Protein AF-A0A847M1F1-F1 (afdb_monomer_lite)

Secondary structure (DSSP, 8-state):
-EEEE--GGGHHHHHHHHHHTTBTTB--GGG-SSTTHHHHHHTHHHHHH-GGG-EEEE-

Radius of gyration: 11.65 Å; chains: 1; bounding box: 26×24×30 Å

Foldseek 3Di:
DDKDFDDPVCLVVLLQCQQCLVPVGHHNVVVDPDSRVRCVPPPVVCCPPPRVPDMDDDD

pLDDT: mean 97.31, std 2.33, range [83.31, 98.75]

Sequence (59 aa):
M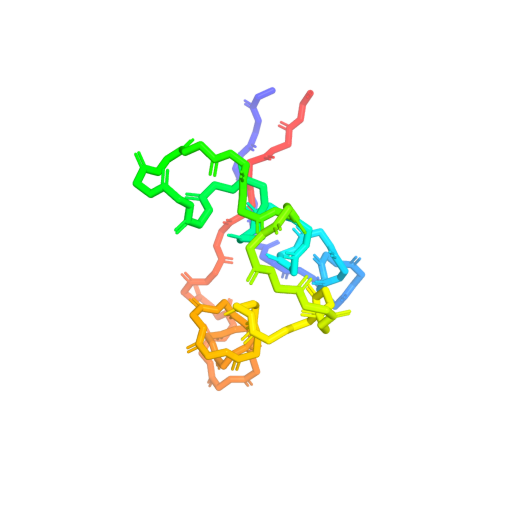DIRNYREPDLPYLYEICLKTGDNGKDAS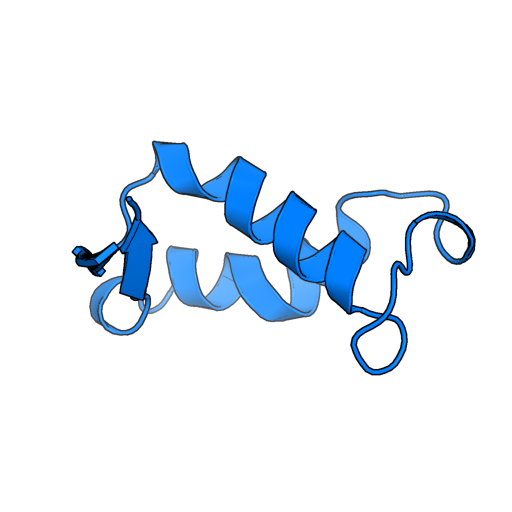PLYNDPYVLGQFYAAPYAFFEKDCVLILEG

Structure (mmCIF, N/CA/C/O backbone):
data_AF-A0A847M1F1-F1
#
_entry.id   AF-A0A847M1F1-F1
#
loop_
_atom_site.group_PDB
_atom_site.id
_atom_site.type_symbol
_atom_site.label_atom_id
_atom_site.label_alt_id
_atom_site.label_comp_id
_atom_site.label_asym_id
_atom_site.label_entity_id
_atom_site.label_seq_id
_atom_site.pdbx_PDB_ins_code
_atom_site.Cartn_x
_atom_site.Cartn_y
_atom_site.Cartn_z
_atom_site.occupancy
_atom_site.B_iso_or_equiv
_atom_site.auth_seq_id
_atom_site.auth_comp_id
_atom_site.auth_asym_id
_atom_site.auth_atom_id
_atom_site.pdbx_PDB_model_num
ATOM 1 N N . MET A 1 1 ? -2.254 14.276 11.775 1.00 89.56 1 MET A N 1
ATOM 2 C CA . MET A 1 1 ? -1.684 12.949 12.064 1.00 89.56 1 MET A CA 1
ATOM 3 C C . MET A 1 1 ? -2.668 12.219 12.960 1.00 89.56 1 MET A C 1
ATOM 5 O O . MET A 1 1 ? -2.579 12.301 14.179 1.00 89.56 1 MET A O 1
ATOM 9 N N . ASP A 1 2 ? -3.661 11.613 12.327 1.00 96.56 2 ASP A N 1
ATOM 10 C CA . ASP A 1 2 ? -4.738 10.831 12.921 1.00 96.56 2 ASP A CA 1
ATOM 11 C C . ASP A 1 2 ? -4.735 9.439 12.280 1.00 96.56 2 ASP A C 1
ATOM 13 O O . ASP A 1 2 ? -4.332 9.291 11.123 1.00 96.56 2 ASP A O 1
ATOM 17 N N . ILE A 1 3 ? -5.136 8.419 13.037 1.00 97.69 3 ILE A N 1
ATOM 18 C CA . ILE A 1 3 ? -5.259 7.049 12.534 1.00 97.69 3 ILE A CA 1
ATOM 19 C C . ILE A 1 3 ? -6.731 6.672 12.576 1.00 97.69 3 ILE A C 1
ATOM 21 O O . ILE A 1 3 ? -7.347 6.679 13.642 1.00 97.69 3 ILE A O 1
ATOM 25 N N . ARG A 1 4 ? -7.277 6.273 11.428 1.00 97.44 4 ARG A N 1
ATOM 26 C CA . ARG A 1 4 ? -8.676 5.858 11.301 1.00 97.44 4 ARG A CA 1
ATOM 27 C C . ARG A 1 4 ? -8.825 4.554 10.530 1.00 97.44 4 ARG A C 1
ATOM 29 O O . ARG A 1 4 ? -7.931 4.144 9.799 1.00 97.44 4 ARG A O 1
ATOM 36 N N . ASN A 1 5 ? -9.998 3.939 10.638 1.00 97.81 5 ASN A N 1
ATOM 37 C CA . ASN A 1 5 ? -10.348 2.793 9.804 1.00 97.81 5 ASN A CA 1
ATOM 38 C C . ASN A 1 5 ? -10.432 3.185 8.321 1.00 97.81 5 ASN A C 1
ATOM 40 O O . ASN A 1 5 ? 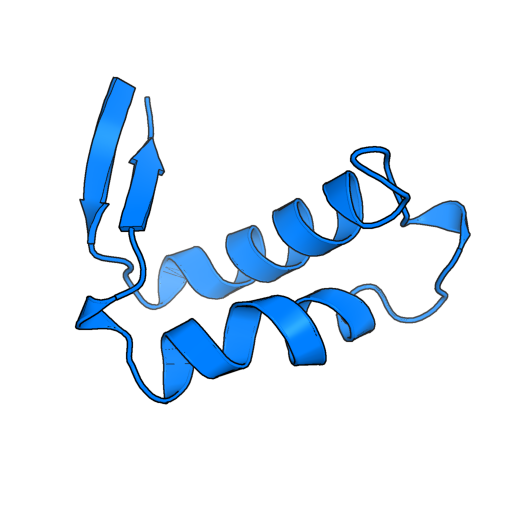-10.845 4.301 7.967 1.00 97.81 5 ASN A O 1
ATOM 44 N N . TYR A 1 6 ? -10.070 2.227 7.472 1.00 97.75 6 TYR A N 1
ATOM 45 C CA . TYR A 1 6 ? -10.264 2.265 6.030 1.00 97.75 6 TYR A CA 1
ATOM 46 C C . TYR A 1 6 ? -11.722 2.534 5.634 1.00 97.75 6 TYR A C 1
ATOM 48 O O . TYR A 1 6 ? -12.673 2.107 6.296 1.00 97.75 6 TYR A O 1
ATOM 56 N N . ARG A 1 7 ? -11.892 3.237 4.514 1.00 96.81 7 ARG A N 1
ATOM 57 C CA . ARG A 1 7 ? -13.158 3.474 3.819 1.00 96.81 7 ARG A CA 1
ATOM 58 C C . ARG A 1 7 ? -12.956 3.190 2.334 1.00 96.81 7 ARG A C 1
ATOM 60 O O . ARG A 1 7 ? -11.872 3.408 1.810 1.00 96.81 7 ARG A O 1
ATOM 67 N N . GLU A 1 8 ? -14.010 2.784 1.630 1.00 96.69 8 GLU A N 1
ATOM 68 C CA . GLU A 1 8 ? -13.933 2.449 0.195 1.00 96.69 8 GLU A CA 1
ATOM 69 C C . GLU A 1 8 ? -13.195 3.489 -0.680 1.00 96.69 8 GLU A C 1
ATOM 71 O O . GLU A 1 8 ? -12.383 3.077 -1.515 1.00 96.69 8 GLU A O 1
ATOM 76 N N . PRO A 1 9 ? -13.360 4.816 -0.472 1.00 97.44 9 PRO A N 1
ATOM 77 C CA . PRO A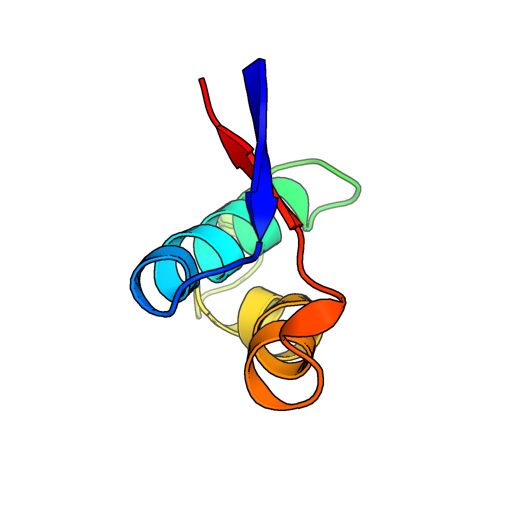 1 9 ? -12.620 5.828 -1.232 1.00 97.44 9 PRO A CA 1
ATOM 78 C C . PRO A 1 9 ? -11.100 5.810 -1.035 1.00 97.44 9 PRO A C 1
ATOM 80 O O . PRO A 1 9 ? -10.393 6.430 -1.822 1.00 97.44 9 PRO A O 1
ATOM 83 N N . ASP A 1 10 ? -10.584 5.113 -0.019 1.00 97.88 10 ASP A N 1
ATOM 84 C CA . ASP A 1 10 ? -9.147 4.993 0.213 1.00 97.88 10 ASP A CA 1
ATOM 85 C C . ASP A 1 10 ? -8.483 3.955 -0.709 1.00 97.88 10 ASP A C 1
ATOM 87 O O . ASP A 1 10 ? -7.256 3.899 -0.797 1.00 97.88 10 ASP A O 1
ATOM 91 N N . LEU A 1 11 ? -9.270 3.118 -1.404 1.00 97.94 11 LEU A N 1
ATOM 92 C CA . LEU A 1 11 ? -8.740 2.022 -2.221 1.00 97.94 11 LEU A CA 1
ATOM 93 C C . LEU A 1 11 ? -7.724 2.488 -3.278 1.00 97.94 11 LEU A C 1
ATOM 95 O O . LEU A 1 11 ? -6.662 1.873 -3.364 1.00 97.94 11 LEU A O 1
ATOM 99 N N . PRO A 1 12 ? -7.965 3.569 -4.050 1.00 98.31 12 PRO A N 1
ATOM 100 C CA . PRO A 1 12 ? -6.973 4.059 -5.004 1.00 98.31 12 PRO A CA 1
ATOM 101 C C . PRO A 1 12 ? -5.648 4.453 -4.337 1.00 98.31 12 PRO A C 1
ATOM 103 O O . PRO A 1 12 ? -4.584 4.186 -4.893 1.00 98.31 12 PRO A O 1
ATOM 106 N N . TYR A 1 13 ? -5.694 5.013 -3.123 1.00 98.06 13 TYR A N 1
ATOM 107 C CA . TYR A 1 13 ? -4.489 5.388 -2.380 1.00 98.06 13 TYR A CA 1
ATOM 108 C C . TYR A 1 13 ? -3.726 4.166 -1.862 1.00 98.06 13 TYR A C 1
ATOM 110 O O . TYR A 1 13 ? -2.500 4.181 -1.866 1.00 98.06 13 TYR A O 1
ATOM 118 N N . LEU A 1 14 ? -4.412 3.081 -1.484 1.00 98.00 14 LEU A N 1
ATOM 119 C CA . LEU A 1 14 ? -3.757 1.806 -1.159 1.00 98.00 14 LEU A CA 1
ATOM 120 C C . LEU A 1 14 ? -2.947 1.270 -2.346 1.00 98.00 14 LEU A C 1
ATOM 122 O O . LEU A 1 14 ? -1.804 0.857 -2.156 1.00 98.00 14 LEU A O 1
ATOM 126 N N . TYR A 1 15 ? -3.501 1.315 -3.564 1.00 98.56 15 TYR A N 1
ATOM 127 C CA . TYR A 1 15 ? -2.763 0.935 -4.775 1.00 98.56 15 TYR A CA 1
ATOM 128 C C . TYR A 1 15 ? -1.555 1.842 -5.011 1.00 98.56 15 TYR A C 1
ATOM 130 O O . TYR A 1 15 ? -0.446 1.347 -5.211 1.00 98.56 15 TYR A O 1
ATOM 138 N N . GLU A 1 16 ? -1.754 3.160 -4.951 1.00 98.50 16 GLU A N 1
ATOM 139 C CA . GLU A 1 16 ? -0.695 4.137 -5.200 1.00 98.50 16 GLU A CA 1
ATOM 140 C C . GLU A 1 16 ? 0.450 4.020 -4.186 1.00 98.50 16 GLU A C 1
ATOM 142 O O . GLU A 1 16 ? 1.615 3.956 -4.576 1.00 98.50 16 GLU A O 1
ATOM 147 N N . ILE A 1 17 ? 0.132 3.960 -2.890 1.00 98.38 17 ILE A N 1
ATOM 148 C CA . ILE A 1 17 ? 1.122 3.843 -1.815 1.00 98.38 17 ILE A CA 1
ATOM 149 C C . ILE A 1 17 ? 1.879 2.523 -1.946 1.00 98.38 17 ILE A C 1
ATOM 151 O O . ILE A 1 17 ? 3.108 2.516 -1.866 1.00 98.38 17 ILE A O 1
ATOM 155 N N . CYS A 1 18 ? 1.171 1.416 -2.190 1.00 98.56 18 CYS A N 1
ATOM 156 C CA . CYS A 1 18 ? 1.791 0.107 -2.374 1.00 98.56 18 CYS A CA 1
ATOM 157 C C . CYS A 1 18 ? 2.757 0.096 -3.571 1.00 98.56 18 CYS A C 1
ATOM 159 O O . CYS A 1 18 ? 3.864 -0.426 -3.454 1.00 98.56 18 CYS A O 1
ATOM 161 N N . LEU A 1 19 ? 2.400 0.737 -4.691 1.00 98.75 19 LEU A N 1
ATOM 162 C CA . LEU A 1 19 ? 3.295 0.877 -5.843 1.00 98.75 19 LEU A CA 1
ATOM 163 C C . LEU A 1 19 ? 4.513 1.758 -5.521 1.00 98.75 19 LEU A C 1
ATOM 165 O O . LEU A 1 19 ? 5.653 1.353 -5.749 1.00 98.75 19 LEU A O 1
ATOM 169 N N . LYS A 1 20 ? 4.291 2.939 -4.934 1.00 98.75 20 LYS A N 1
ATOM 170 C CA . LYS A 1 20 ? 5.347 3.919 -4.617 1.00 98.75 20 LYS A CA 1
ATOM 171 C C . LYS A 1 20 ? 6.312 3.480 -3.515 1.00 98.75 20 LYS A C 1
ATOM 173 O O . LYS A 1 20 ? 7.301 4.165 -3.266 1.00 98.75 20 LYS A O 1
ATOM 178 N N . THR A 1 21 ? 6.033 2.361 -2.856 1.00 98.62 21 THR A N 1
ATOM 179 C CA . THR A 1 21 ? 6.883 1.782 -1.806 1.00 98.62 21 THR A CA 1
ATOM 180 C C . THR A 1 21 ? 7.299 0.339 -2.110 1.00 98.62 21 THR A C 1
ATOM 182 O O . THR A 1 21 ? 7.961 -0.306 -1.295 1.00 98.62 21 THR A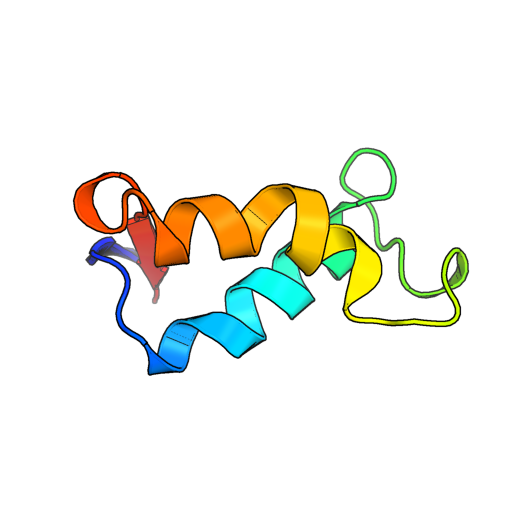 O 1
ATOM 185 N N . GLY A 1 22 ? 6.941 -0.174 -3.290 1.00 98.19 22 GLY A N 1
ATOM 186 C CA . GLY A 1 22 ? 7.086 -1.579 -3.657 1.00 98.19 22 GLY A CA 1
ATOM 187 C C . GLY A 1 22 ? 8.500 -2.038 -4.017 1.00 98.19 22 GLY A C 1
ATOM 188 O O . GLY A 1 22 ? 8.742 -3.242 -4.069 1.00 98.19 22 GLY A O 1
ATOM 189 N N . ASP A 1 23 ? 9.446 -1.123 -4.253 1.00 98.38 23 ASP A N 1
ATOM 190 C CA . ASP A 1 23 ? 10.850 -1.453 -4.531 1.00 98.38 23 ASP A CA 1
ATOM 191 C C . ASP A 1 23 ? 11.674 -1.336 -3.249 1.00 98.38 23 ASP A C 1
ATOM 193 O O . ASP A 1 23 ? 12.398 -0.364 -3.030 1.00 98.38 23 ASP A O 1
ATOM 197 N N . ASN A 1 24 ? 11.526 -2.310 -2.349 1.00 97.25 24 ASN A N 1
ATOM 198 C CA . ASN A 1 24 ? 12.216 -2.305 -1.053 1.00 97.25 24 ASN A CA 1
ATOM 199 C C . ASN A 1 24 ? 12.027 -0.972 -0.289 1.00 97.25 24 ASN A C 1
ATOM 201 O O . ASN A 1 24 ? 12.974 -0.431 0.285 1.00 97.25 24 ASN A O 1
ATOM 205 N N . GLY A 1 25 ? 10.812 -0.412 -0.329 1.00 97.50 25 GLY A N 1
ATOM 206 C CA . GLY A 1 25 ? 10.475 0.891 0.252 1.00 97.50 25 GLY A CA 1
ATOM 207 C C . GLY A 1 25 ? 10.645 2.089 -0.691 1.00 97.50 25 GLY A C 1
ATOM 208 O O . GLY A 1 25 ? 10.257 3.196 -0.325 1.00 97.50 25 GLY A O 1
ATOM 209 N N . LYS A 1 26 ? 11.202 1.896 -1.890 1.00 98.62 26 LYS A N 1
ATOM 210 C CA . LYS A 1 26 ? 11.299 2.902 -2.958 1.00 98.62 26 LYS A CA 1
ATOM 211 C C . LYS A 1 26 ? 10.162 2.753 -3.970 1.00 98.62 26 LYS A C 1
ATOM 213 O O . LYS A 1 26 ? 9.390 1.795 -3.933 1.00 98.62 26 LYS A O 1
ATOM 218 N N . ASP A 1 27 ? 10.101 3.706 -4.893 1.00 98.56 27 ASP A N 1
ATOM 219 C CA . ASP A 1 27 ? 9.102 3.744 -5.955 1.00 98.56 27 ASP A CA 1
ATOM 220 C C . ASP A 1 27 ? 9.314 2.626 -6.986 1.00 98.56 27 ASP A C 1
ATOM 222 O O . ASP A 1 27 ? 10.316 2.610 -7.703 1.00 98.56 27 ASP A O 1
ATOM 226 N N . ALA A 1 28 ? 8.347 1.709 -7.075 1.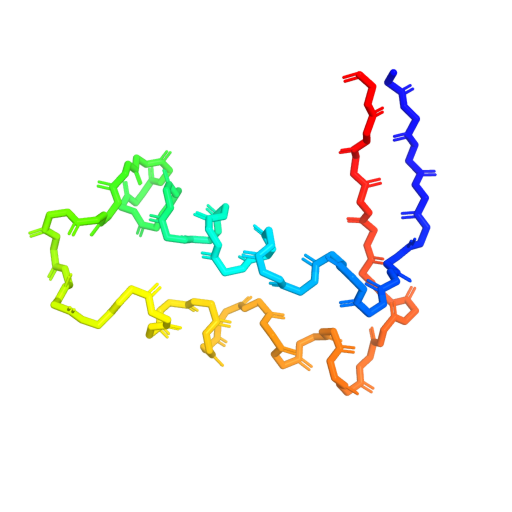00 98.56 28 ALA A N 1
ATOM 227 C CA . ALA A 1 28 ? 8.347 0.619 -8.044 1.00 98.56 28 ALA A CA 1
ATOM 228 C C . ALA A 1 28 ? 7.650 0.971 -9.366 1.00 98.56 28 ALA A C 1
ATOM 230 O O . ALA A 1 28 ? 7.605 0.122 -10.255 1.00 98.56 28 ALA A O 1
ATOM 231 N N . SER A 1 29 ? 7.126 2.190 -9.539 1.00 98.12 29 SER A N 1
ATOM 232 C CA . SER A 1 29 ? 6.474 2.620 -10.788 1.00 98.12 29 SER A CA 1
ATOM 233 C C . SER A 1 29 ? 7.317 2.359 -12.051 1.00 98.12 29 SER A C 1
ATOM 235 O O . SER A 1 29 ? 6.743 1.960 -13.060 1.00 98.12 29 SER A O 1
ATOM 237 N N . PRO A 1 30 ? 8.664 2.494 -12.043 1.00 98.19 30 PRO A N 1
ATOM 238 C CA . PRO A 1 30 ? 9.488 2.160 -13.210 1.00 98.19 30 PRO A CA 1
ATOM 239 C C . PRO A 1 30 ? 9.625 0.655 -13.497 1.00 98.19 30 PRO A C 1
ATOM 241 O O . PRO A 1 30 ? 10.112 0.286 -14.564 1.00 98.19 30 PRO A O 1
ATOM 244 N N . LEU A 1 31 ? 9.265 -0.213 -12.545 1.00 98.25 31 LEU A N 1
ATOM 245 C CA . LEU A 1 31 ? 9.476 -1.664 -12.617 1.00 98.25 31 LEU A CA 1
ATOM 246 C C . LEU A 1 31 ? 8.278 -2.421 -13.206 1.00 98.25 31 LEU A C 1
ATOM 248 O O . LEU A 1 31 ? 8.438 -3.555 -13.656 1.00 98.25 31 LEU A O 1
ATOM 252 N N . TYR A 1 32 ? 7.089 -1.815 -13.208 1.00 97.25 32 TYR A N 1
ATOM 253 C CA . TYR A 1 32 ? 5.844 -2.471 -13.603 1.00 97.25 32 TYR A CA 1
ATOM 254 C C . TYR A 1 32 ? 5.062 -1.624 -14.607 1.00 97.25 32 TYR A C 1
ATOM 256 O O . TYR A 1 32 ? 4.856 -0.433 -14.406 1.00 97.25 32 TYR A O 1
ATOM 264 N N . ASN A 1 33 ? 4.580 -2.261 -15.679 1.00 97.56 33 ASN A N 1
ATOM 265 C CA . ASN A 1 33 ? 3.725 -1.599 -16.673 1.00 97.56 33 ASN A CA 1
ATOM 266 C C . ASN A 1 33 ? 2.281 -1.418 -16.181 1.00 97.56 33 ASN A C 1
ATOM 268 O O . ASN A 1 33 ? 1.610 -0.469 -16.577 1.00 97.56 33 ASN A O 1
ATOM 272 N N . ASP A 1 34 ? 1.796 -2.350 -15.357 1.00 98.06 34 ASP A N 1
ATOM 273 C CA . ASP A 1 34 ? 0.480 -2.264 -14.730 1.00 98.06 34 ASP A CA 1
ATOM 274 C C . ASP A 1 34 ? 0.623 -1.602 -13.348 1.00 98.06 34 ASP A C 1
ATOM 276 O O . ASP A 1 34 ? 1.212 -2.214 -12.449 1.00 98.06 34 ASP A O 1
ATOM 280 N N . PRO A 1 35 ? 0.093 -0.381 -13.145 1.00 97.06 35 PRO A N 1
ATOM 281 C CA . PRO A 1 35 ? 0.224 0.331 -11.876 1.00 97.06 35 PRO A CA 1
ATOM 282 C C . PRO A 1 35 ? -0.578 -0.316 -10.737 1.00 97.06 35 PRO A C 1
ATOM 284 O O . PRO A 1 35 ? -0.366 0.016 -9.572 1.00 97.06 35 PRO A O 1
ATOM 287 N N . TYR A 1 36 ? -1.493 -1.241 -11.038 1.00 98.00 36 TYR A N 1
ATOM 288 C CA . TYR A 1 36 ? -2.338 -1.881 -10.035 1.00 98.00 36 TYR A CA 1
ATOM 289 C C . TYR A 1 36 ? -1.758 -3.193 -9.513 1.00 98.00 36 TYR A C 1
ATOM 291 O O . TYR A 1 36 ? -2.206 -3.676 -8.474 1.00 98.00 36 TYR A O 1
ATOM 299 N N . VAL A 1 37 ? -0.753 -3.768 -10.183 1.00 97.88 37 VAL A N 1
ATOM 300 C CA . VAL A 1 37 ? -0.305 -5.138 -9.898 1.00 97.88 37 VAL A CA 1
ATOM 301 C C . VAL A 1 37 ? 0.142 -5.313 -8.446 1.00 97.88 37 VAL A C 1
ATOM 303 O O . VAL A 1 37 ? -0.292 -6.252 -7.790 1.00 97.88 37 VAL A O 1
ATOM 306 N N . LEU A 1 38 ? 0.918 -4.383 -7.884 1.00 98.38 38 LEU A N 1
ATOM 307 C CA . LEU A 1 38 ? 1.375 -4.506 -6.496 1.00 98.38 38 LEU A CA 1
ATOM 308 C C . LEU A 1 38 ? 0.218 -4.389 -5.507 1.00 98.38 38 LEU A C 1
ATOM 310 O O . LEU A 1 38 ? 0.044 -5.264 -4.659 1.00 98.38 38 LEU A O 1
ATOM 314 N N . GLY A 1 39 ? -0.607 -3.348 -5.642 1.00 98.38 39 GLY A N 1
ATOM 315 C CA . GLY A 1 39 ? -1.757 -3.162 -4.763 1.00 98.38 39 GLY A CA 1
ATOM 316 C C . GLY A 1 39 ? -2.740 -4.332 -4.839 1.00 98.38 39 GLY A C 1
ATOM 317 O O . GLY A 1 39 ? -3.301 -4.711 -3.815 1.00 98.38 39 GLY A O 1
ATOM 318 N N . GLN A 1 40 ? -2.875 -4.974 -6.005 1.00 98.31 40 GLN A N 1
ATOM 319 C CA . GLN A 1 40 ? -3.749 -6.129 -6.209 1.00 98.31 40 GLN A CA 1
ATOM 320 C C . GLN A 1 40 ? -3.331 -7.338 -5.366 1.00 98.31 40 GLN A C 1
ATOM 322 O O . GLN A 1 40 ? -4.196 -8.075 -4.898 1.00 98.31 40 GLN A O 1
ATOM 327 N N . PHE A 1 41 ? -2.027 -7.548 -5.169 1.00 97.88 41 PHE A N 1
ATOM 328 C CA . PHE A 1 41 ? -1.508 -8.676 -4.391 1.00 97.88 41 PHE A CA 1
ATOM 329 C C . PHE A 1 41 ? -1.281 -8.336 -2.919 1.00 97.88 41 PHE A C 1
ATOM 331 O O . PHE A 1 41 ? -1.515 -9.183 -2.060 1.00 97.88 41 PHE A O 1
ATOM 338 N N . TYR A 1 42 ? -0.837 -7.115 -2.619 1.00 98.00 42 TYR A N 1
ATOM 339 C CA . TYR A 1 42 ? -0.285 -6.787 -1.304 1.00 98.00 42 TYR A CA 1
ATOM 340 C C . TYR A 1 42 ? -1.134 -5.823 -0.469 1.00 98.00 42 TYR A C 1
ATOM 342 O O . TYR A 1 42 ? -0.871 -5.698 0.723 1.00 98.00 42 TYR A O 1
ATOM 350 N N . ALA A 1 43 ? -2.149 -5.162 -1.040 1.00 97.81 43 ALA A N 1
ATOM 351 C CA . ALA A 1 43 ? -2.947 -4.165 -0.315 1.00 97.81 43 ALA A CA 1
ATOM 352 C C . ALA A 1 43 ? -4.463 -4.402 -0.421 1.00 97.81 43 ALA A C 1
ATOM 354 O O . ALA A 1 43 ? -5.132 -4.629 0.587 1.00 97.81 43 ALA A O 1
ATOM 355 N N . ALA A 1 44 ? -5.010 -4.405 -1.636 1.00 97.94 44 ALA A N 1
ATOM 356 C CA . ALA A 1 44 ? -6.442 -4.519 -1.902 1.00 97.94 44 ALA A CA 1
ATOM 357 C C . ALA A 1 44 ? -7.117 -5.766 -1.288 1.00 97.94 44 ALA A C 1
ATOM 359 O O . ALA A 1 44 ? -8.237 -5.621 -0.792 1.00 97.94 44 ALA A O 1
ATOM 360 N N . PRO A 1 45 ? -6.483 -6.960 -1.230 1.00 98.06 45 PRO A N 1
ATOM 361 C CA . PRO A 1 45 ? -7.102 -8.123 -0.594 1.00 98.06 45 PRO A CA 1
ATOM 362 C C . PRO A 1 45 ? -7.436 -7.897 0.885 1.00 98.06 45 PRO A C 1
ATOM 364 O O . PRO A 1 45 ? -8.496 -8.322 1.334 1.00 98.06 45 PRO A O 1
ATOM 367 N N . TYR A 1 46 ? -6.591 -7.177 1.630 1.00 97.69 46 TYR A N 1
ATOM 368 C CA . TYR A 1 46 ? -6.874 -6.851 3.031 1.00 97.69 46 TYR A CA 1
ATOM 369 C C . TYR A 1 46 ? -8.093 -5.935 3.153 1.00 97.69 46 TYR A C 1
ATOM 371 O O . TYR A 1 46 ? -8.977 -6.198 3.961 1.00 97.69 46 TYR A O 1
ATOM 379 N N . ALA A 1 47 ? -8.185 -4.910 2.301 1.00 97.12 47 ALA A N 1
ATOM 380 C CA . ALA A 1 47 ? -9.323 -3.992 2.281 1.00 97.12 47 ALA A CA 1
ATOM 381 C C . ALA A 1 47 ? -10.646 -4.682 1.903 1.00 97.12 47 ALA A C 1
ATOM 383 O O . ALA A 1 47 ? -11.706 -4.278 2.379 1.00 97.12 47 ALA A O 1
ATOM 384 N N . PHE A 1 48 ? -10.589 -5.723 1.067 1.00 97.00 48 PHE A N 1
ATOM 385 C CA . PHE A 1 48 ? -11.769 -6.463 0.623 1.00 97.00 48 PHE A CA 1
ATOM 386 C C . PHE A 1 48 ? -12.223 -7.535 1.623 1.00 97.00 48 PHE A C 1
ATOM 388 O O . PHE A 1 48 ? -13.410 -7.617 1.933 1.00 97.00 48 PHE A O 1
ATOM 395 N N . PHE A 1 49 ? -11.301 -8.366 2.116 1.00 97.69 49 PHE A N 1
ATOM 396 C CA . PHE A 1 49 ? -11.644 -9.514 2.960 1.00 97.69 49 PHE A CA 1
ATOM 397 C C . PHE A 1 49 ? -11.701 -9.173 4.452 1.00 97.69 49 PHE A C 1
ATOM 399 O O . PHE A 1 49 ? -12.544 -9.719 5.153 1.00 97.69 49 PHE A O 1
ATOM 406 N N . GLU A 1 50 ? -10.843 -8.272 4.936 1.00 96.56 50 GLU A N 1
ATOM 407 C CA . GLU A 1 50 ? -10.640 -8.005 6.369 1.00 96.56 50 GLU A CA 1
ATOM 408 C C . GLU A 1 50 ? -10.465 -6.499 6.629 1.00 96.56 50 GLU A C 1
ATOM 410 O O . GLU A 1 50 ? -9.466 -6.039 7.189 1.00 96.56 50 GLU A O 1
ATOM 415 N N . LYS A 1 51 ? -11.450 -5.703 6.195 1.00 94.94 51 LYS A N 1
ATOM 416 C CA . LYS A 1 51 ? -11.412 -4.229 6.256 1.00 94.94 51 LYS A CA 1
ATOM 417 C C . LYS A 1 51 ? -11.144 -3.659 7.655 1.00 94.94 51 LYS A C 1
ATOM 419 O O . LYS A 1 51 ? -10.552 -2.590 7.769 1.00 94.94 51 LYS A O 1
ATOM 424 N N . ASP A 1 52 ? -11.558 -4.369 8.706 1.00 95.19 52 ASP A N 1
ATOM 425 C CA . ASP A 1 52 ? -11.411 -3.932 10.100 1.00 95.19 52 ASP A CA 1
ATOM 426 C C . ASP A 1 52 ? -9.942 -3.982 10.569 1.00 95.19 52 ASP A C 1
ATOM 428 O O . ASP A 1 52 ? -9.584 -3.363 11.570 1.00 95.19 52 ASP A O 1
ATOM 432 N N . CYS A 1 53 ? -9.074 -4.666 9.815 1.00 95.94 53 CYS A N 1
ATOM 433 C CA . CYS A 1 53 ? -7.628 -4.703 10.025 1.00 95.94 53 CYS A CA 1
ATOM 434 C C . CYS A 1 53 ? -6.865 -3.650 9.200 1.00 95.94 53 CYS A C 1
ATOM 436 O O . CYS A 1 53 ? -5.636 -3.593 9.278 1.00 95.94 53 CYS A O 1
ATOM 438 N N . VAL A 1 54 ? -7.552 -2.825 8.400 1.00 98.19 54 VAL A N 1
ATOM 439 C CA . VAL A 1 54 ? -6.919 -1.811 7.546 1.00 98.19 54 VAL A CA 1
ATOM 440 C C . VAL A 1 54 ? -7.087 -0.429 8.169 1.00 98.19 54 VAL A C 1
ATOM 442 O O . VAL A 1 54 ? -8.187 0.122 8.245 1.00 98.19 54 VAL A O 1
ATOM 445 N N . LEU A 1 55 ? -5.962 0.147 8.594 1.00 98.12 55 LEU A N 1
ATOM 446 C CA . LEU A 1 55 ? -5.887 1.475 9.194 1.00 98.12 55 LEU A CA 1
ATOM 447 C C . LEU A 1 55 ? -5.191 2.448 8.243 1.00 98.12 55 LEU A C 1
ATOM 449 O O . LEU A 1 55 ? -4.187 2.113 7.616 1.00 98.12 55 LEU A O 1
ATOM 453 N N . ILE A 1 56 ? -5.718 3.664 8.165 1.00 98.06 56 ILE A N 1
ATOM 454 C CA . ILE A 1 56 ? -5.203 4.761 7.351 1.00 98.06 56 ILE A CA 1
ATOM 455 C C . ILE A 1 56 ? -4.649 5.836 8.276 1.00 98.06 56 ILE A C 1
ATOM 457 O O . ILE A 1 56 ? -5.294 6.227 9.249 1.00 98.06 56 ILE A O 1
ATOM 461 N N . LEU A 1 57 ? -3.453 6.312 7.943 1.00 97.94 57 LEU A N 1
ATOM 462 C CA . LEU A 1 57 ? -2.840 7.483 8.548 1.00 97.94 57 LEU A CA 1
ATOM 463 C C . LEU A 1 57 ? -3.168 8.706 7.688 1.00 97.94 57 LEU A C 1
ATOM 465 O O . LEU A 1 57 ? -2.817 8.732 6.509 1.00 97.94 57 LEU A O 1
ATOM 469 N N . GLU A 1 58 ? -3.810 9.715 8.271 1.00 93.06 58 GLU A N 1
ATOM 470 C CA . GLU A 1 58 ? -4.162 10.957 7.577 1.00 93.06 58 GLU A CA 1
ATOM 471 C C . GLU A 1 58 ? -3.786 12.209 8.384 1.00 93.06 58 GLU A C 1
ATOM 473 O O . GLU A 1 58 ? -3.650 12.190 9.614 1.00 93.06 58 GLU A O 1
ATOM 478 N N . GLY A 1 59 ? -3.559 13.324 7.692 1.00 83.31 59 GLY A N 1
ATOM 479 C CA . GLY A 1 59 ? -3.179 14.590 8.317 1.00 83.31 59 GLY A CA 1
ATOM 480 C C . GLY A 1 59 ? -2.332 15.486 7.446 1.00 83.31 59 GLY A C 1
ATOM 481 O O . GLY A 1 59 ? -1.621 14.957 6.569 1.00 83.31 59 GLY A O 1
#